Protein AF-A0A509EIC9-F1 (afdb_monomer_lite)

Organism: NCBI:txid2584084

Secondary structure (DSSP, 8-state):
-HHHHTS-EEHHHHHHHHHTTT----SSSHHHHHHHHHHHHTSTT-SEEE-SSSEEEETTSTT-----PPP---

Foldseek 3Di:
DLVVVLDKDALVRVQVVCVVVVDFQDDPDSSVSSLVVQVVQCDVVHQWPDDDDRIIHGCPGDPNDPCPPDPPPD

pLDDT: mean 86.08, std 14.71, range [49.53, 97.81]

Structure (mmCIF, N/CA/C/O backbone):
data_AF-A0A509EIC9-F1
#
_entry.id   AF-A0A509EIC9-F1
#
loop_
_atom_site.group_PDB
_atom_site.id
_atom_site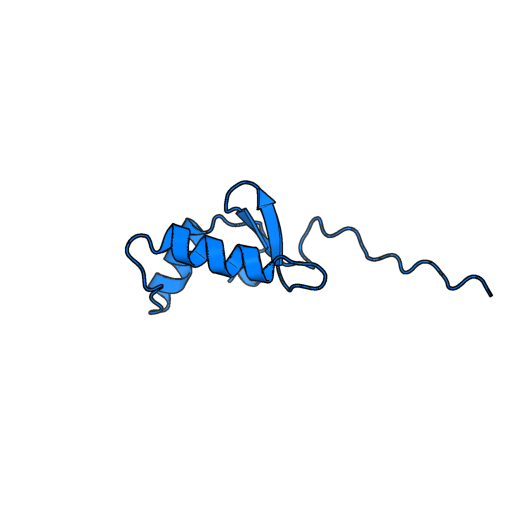.type_symbol
_atom_site.label_atom_id
_atom_site.label_alt_id
_atom_site.label_comp_id
_atom_site.label_asym_id
_atom_site.label_entity_id
_atom_site.label_seq_id
_atom_site.pdbx_PDB_ins_code
_atom_site.Cartn_x
_atom_site.Cartn_y
_atom_site.Cartn_z
_atom_site.occupancy
_atom_site.B_iso_or_equiv
_atom_site.auth_seq_id
_atom_site.auth_comp_id
_atom_site.auth_asym_id
_atom_site.auth_atom_id
_atom_site.pdbx_PDB_model_num
ATOM 1 N N . MET A 1 1 ? -2.892 -11.747 -0.417 1.00 79.12 1 MET A N 1
ATOM 2 C CA . MET A 1 1 ? -3.421 -10.435 -0.855 1.00 79.12 1 MET A CA 1
ATOM 3 C C . MET A 1 1 ? -2.900 -10.034 -2.234 1.00 79.12 1 MET A C 1
ATOM 5 O O . MET A 1 1 ? -3.662 -10.212 -3.161 1.00 79.12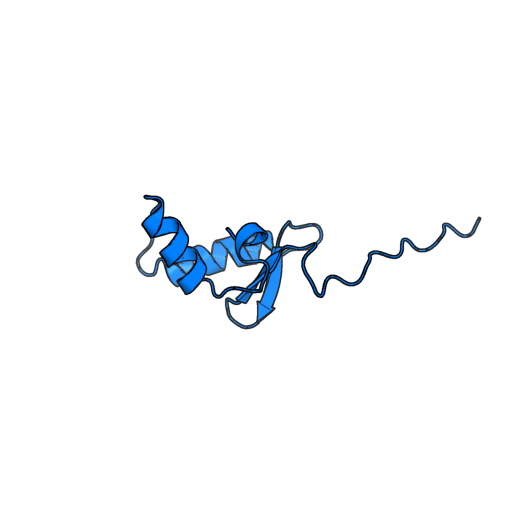 1 MET A O 1
ATOM 9 N N . LEU A 1 2 ? -1.654 -9.570 -2.434 1.00 79.75 2 LEU A N 1
ATOM 10 C CA . LEU A 1 2 ? -1.167 -9.226 -3.795 1.00 79.75 2 LEU A CA 1
ATOM 11 C C . LEU A 1 2 ? -1.261 -10.416 -4.771 1.00 79.75 2 LEU A C 1
ATOM 13 O O . LEU A 1 2 ? -1.726 -10.276 -5.895 1.00 79.75 2 LEU A O 1
ATOM 17 N N . THR A 1 3 ? -0.922 -11.616 -4.291 1.00 77.94 3 THR A N 1
ATOM 18 C CA . THR A 1 3 ? -1.131 -12.884 -5.009 1.00 77.94 3 THR A CA 1
ATOM 19 C C . THR A 1 3 ? -2.597 -13.149 -5.358 1.00 77.94 3 THR A C 1
ATOM 21 O O . THR A 1 3 ? -2.873 -13.670 -6.428 1.00 77.94 3 THR A O 1
ATOM 24 N N . GLU A 1 4 ? -3.526 -12.800 -4.465 1.00 82.06 4 GLU A N 1
ATOM 25 C CA . GLU A 1 4 ? -4.969 -13.033 -4.649 1.00 82.06 4 GLU A CA 1
ATOM 26 C C . GLU A 1 4 ? -5.579 -12.000 -5.605 1.00 82.06 4 GLU A C 1
ATOM 28 O O . GLU A 1 4 ? -6.418 -12.345 -6.427 1.00 82.06 4 GLU A O 1
ATOM 33 N N . ALA A 1 5 ? -5.141 -10.740 -5.517 1.00 84.62 5 ALA A N 1
ATOM 34 C CA . ALA A 1 5 ? -5.616 -9.649 -6.362 1.00 84.62 5 ALA A CA 1
ATOM 35 C C . ALA A 1 5 ? -5.122 -9.764 -7.812 1.00 84.62 5 ALA A C 1
ATOM 37 O O . ALA A 1 5 ? -5.759 -9.228 -8.713 1.00 84.62 5 ALA A O 1
ATOM 38 N N . ASN A 1 6 ? -3.990 -10.448 -8.032 1.00 86.44 6 ASN A N 1
ATOM 39 C CA . ASN A 1 6 ? -3.374 -10.685 -9.341 1.00 86.44 6 ASN A CA 1
ATOM 40 C C . ASN A 1 6 ? -3.206 -9.413 -10.200 1.00 86.44 6 ASN A C 1
ATOM 42 O O . ASN A 1 6 ? -3.325 -9.442 -11.424 1.00 86.44 6 ASN A O 1
ATOM 46 N N . ARG A 1 7 ? -2.939 -8.283 -9.541 1.00 91.12 7 ARG A N 1
ATOM 47 C CA . ARG A 1 7 ? -2.630 -6.995 -10.161 1.00 91.12 7 ARG A CA 1
ATOM 48 C C . ARG A 1 7 ? -1.789 -6.133 -9.216 1.00 91.12 7 ARG A C 1
ATOM 50 O O . ARG A 1 7 ? -1.805 -6.382 -8.006 1.00 91.12 7 ARG A O 1
ATOM 57 N N . PRO A 1 8 ? -1.139 -5.076 -9.725 1.00 94.44 8 PRO A N 1
ATOM 58 C CA . PRO A 1 8 ? -0.536 -4.059 -8.879 1.00 94.44 8 PRO A CA 1
ATOM 59 C C . PRO A 1 8 ? -1.558 -3.362 -7.977 1.00 94.44 8 PRO A C 1
ATOM 61 O O . PRO A 1 8 ? -2.719 -3.160 -8.357 1.00 94.44 8 PRO A O 1
ATOM 64 N N . MET A 1 9 ? -1.110 -2.962 -6.789 1.00 96.62 9 MET A N 1
ATOM 65 C CA . MET A 1 9 ? -1.936 -2.277 -5.795 1.00 96.62 9 MET A CA 1
ATOM 66 C C . MET A 1 9 ? -1.172 -1.130 -5.142 1.00 96.62 9 MET A C 1
ATOM 68 O O . MET A 1 9 ? 0.038 -1.214 -4.910 1.00 96.62 9 MET A O 1
ATOM 72 N N . HIS A 1 10 ? -1.891 -0.056 -4.825 1.00 97.62 10 HIS A N 1
ATOM 73 C CA . HIS A 1 10 ? -1.341 1.071 -4.079 1.00 97.62 10 HIS A CA 1
ATOM 74 C C . HIS A 1 10 ? -1.202 0.722 -2.587 1.00 97.62 10 HIS A C 1
ATOM 76 O O . HIS A 1 10 ? -1.996 -0.047 -2.048 1.00 97.62 10 HIS A O 1
ATOM 82 N N . ALA A 1 11 ? -0.232 1.308 -1.880 1.00 97.81 11 ALA A N 1
ATOM 83 C CA . ALA A 1 11 ? -0.007 1.049 -0.454 1.00 97.81 11 ALA A CA 1
ATOM 84 C C . ALA A 1 11 ? -1.251 1.322 0.409 1.00 97.81 11 ALA A C 1
ATOM 86 O O . ALA A 1 11 ? -1.504 0.580 1.352 1.00 97.81 11 ALA A O 1
ATOM 87 N N . GLY A 1 12 ? -2.047 2.342 0.071 1.00 97.81 12 GLY A N 1
ATOM 88 C CA . GLY A 1 12 ? -3.323 2.619 0.747 1.00 97.81 12 GLY A CA 1
ATOM 89 C C . GLY A 1 12 ? -4.339 1.486 0.585 1.00 97.81 12 GLY A C 1
ATOM 90 O O . GLY A 1 12 ? -4.929 1.042 1.561 1.00 97.81 12 GLY A O 1
ATOM 91 N N . GLU A 1 13 ? -4.445 0.926 -0.617 1.00 97.19 13 GLU A N 1
ATOM 92 C CA . GLU A 1 13 ? -5.310 -0.224 -0.884 1.00 97.19 13 GLU A CA 1
ATOM 93 C C . GLU A 1 13 ? -4.818 -1.472 -0.126 1.00 97.19 13 GLU A C 1
ATOM 95 O O . GLU A 1 13 ? -5.588 -2.200 0.498 1.00 97.19 13 GLU A O 1
ATOM 100 N N . ILE A 1 14 ? -3.497 -1.687 -0.094 1.00 96.69 14 ILE A N 1
ATOM 101 C CA . ILE A 1 14 ? -2.868 -2.740 0.719 1.00 96.69 14 ILE A CA 1
ATOM 102 C C . ILE A 1 14 ? -3.215 -2.580 2.199 1.00 96.69 14 ILE A C 1
ATOM 104 O O . ILE A 1 14 ? -3.532 -3.568 2.865 1.00 96.69 14 ILE A O 1
ATOM 108 N N . LEU A 1 15 ? -3.200 -1.351 2.711 1.00 96.75 15 LEU A N 1
ATOM 109 C CA . LEU A 1 15 ? -3.569 -1.057 4.089 1.00 96.75 15 LEU A CA 1
ATOM 110 C C . LEU A 1 15 ? -5.040 -1.381 4.378 1.00 96.75 15 LEU A C 1
ATOM 112 O O . LEU A 1 15 ? -5.314 -2.001 5.401 1.00 96.75 15 LEU A O 1
ATOM 116 N N . GLU A 1 16 ? -5.969 -1.020 3.494 1.00 96.19 16 GLU A N 1
ATOM 117 C CA . GLU A 1 16 ? -7.401 -1.316 3.658 1.00 96.19 16 GLU A CA 1
ATOM 118 C C . GLU A 1 16 ? -7.661 -2.822 3.766 1.00 96.19 16 GLU A C 1
ATOM 120 O O . GLU A 1 16 ? -8.354 -3.286 4.673 1.00 96.19 16 GLU A O 1
ATOM 125 N N . HIS A 1 17 ? -7.033 -3.617 2.900 1.00 95.00 17 HIS A N 1
ATOM 126 C CA . HIS A 1 17 ? -7.142 -5.073 2.953 1.00 95.00 17 HIS A CA 1
ATOM 127 C C . HIS A 1 17 ? -6.497 -5.687 4.204 1.00 95.00 17 HIS A C 1
ATOM 129 O O . HIS A 1 17 ? -6.976 -6.712 4.695 1.00 95.00 17 HIS A O 1
ATOM 135 N N . LEU A 1 18 ? -5.414 -5.098 4.724 1.00 94.44 18 LEU A N 1
ATOM 136 C CA . LEU A 1 18 ? -4.811 -5.508 5.996 1.00 94.44 18 LEU A CA 1
ATOM 137 C C . LEU A 1 18 ? -5.730 -5.172 7.177 1.00 94.44 18 LEU A C 1
ATOM 139 O O . LEU A 1 18 ? -5.956 -6.031 8.031 1.00 94.44 18 LEU A O 1
ATOM 143 N N . ALA A 1 19 ? -6.311 -3.972 7.185 1.00 95.75 19 ALA A N 1
ATOM 144 C CA . ALA A 1 19 ? -7.256 -3.522 8.202 1.00 95.75 19 ALA A CA 1
ATOM 145 C C . ALA A 1 19 ? -8.515 -4.398 8.236 1.00 95.75 19 ALA A C 1
ATOM 147 O O . ALA A 1 19 ? -8.929 -4.833 9.309 1.00 95.75 19 ALA A O 1
ATOM 148 N N . ALA A 1 20 ? -9.057 -4.764 7.071 1.00 95.69 20 ALA A N 1
ATOM 149 C CA . ALA A 1 20 ? -10.181 -5.696 6.955 1.00 95.69 20 ALA A CA 1
ATOM 150 C C . ALA A 1 20 ? -9.879 -7.098 7.526 1.00 95.69 20 ALA A C 1
ATOM 152 O O . ALA A 1 20 ? -10.796 -7.846 7.855 1.00 95.69 20 ALA A O 1
ATOM 153 N N . ARG A 1 21 ? -8.596 -7.460 7.663 1.00 94.56 21 ARG A N 1
ATOM 154 C CA . ARG A 1 21 ? -8.121 -8.714 8.277 1.00 94.56 21 ARG A CA 1
ATOM 155 C C . ARG A 1 21 ? -7.707 -8.542 9.747 1.00 94.56 21 ARG A C 1
ATOM 157 O O . ARG A 1 21 ? -7.166 -9.476 10.330 1.00 94.56 21 ARG A O 1
ATOM 164 N N . GLY A 1 22 ? -7.938 -7.368 10.340 1.00 96.75 22 GLY A N 1
ATOM 165 C CA . GLY A 1 22 ? -7.614 -7.064 11.736 1.00 96.75 22 GLY A CA 1
ATOM 166 C C . GLY A 1 22 ? -6.166 -6.630 11.986 1.00 96.75 22 GLY A C 1
ATOM 167 O O . GLY A 1 22 ? -5.754 -6.536 13.140 1.00 96.75 22 GLY A O 1
ATOM 168 N N . PHE A 1 23 ? -5.380 -6.355 10.940 1.00 95.19 23 PHE A N 1
ATOM 169 C CA . PHE A 1 23 ? -4.017 -5.843 11.090 1.00 95.19 23 PHE A CA 1
ATOM 170 C C . PHE A 1 23 ? -3.993 -4.316 11.079 1.00 95.19 23 PHE A C 1
ATOM 172 O O . PHE A 1 23 ? -4.644 -3.677 10.258 1.00 95.19 23 PHE A O 1
ATOM 179 N N . ALA A 1 24 ? -3.162 -3.731 11.938 1.00 92.81 24 ALA A N 1
ATOM 180 C CA . ALA A 1 24 ? -2.900 -2.298 11.953 1.00 92.81 24 ALA A CA 1
ATOM 181 C C . ALA A 1 24 ? -1.440 -2.015 11.591 1.00 92.81 24 ALA A C 1
ATOM 183 O O . ALA A 1 24 ? -0.530 -2.754 11.977 1.00 92.81 24 ALA A O 1
ATOM 184 N N . VAL A 1 25 ? -1.208 -0.915 10.875 1.00 92.69 25 VAL A N 1
ATOM 185 C CA . VAL A 1 25 ? 0.140 -0.405 10.618 1.00 92.69 25 VAL A CA 1
ATOM 186 C C . VAL A 1 25 ? 0.389 0.777 11.555 1.00 92.69 25 VAL A C 1
ATOM 188 O O . VAL A 1 25 ? -0.287 1.795 11.422 1.00 92.69 25 VAL A O 1
ATOM 191 N N . PRO A 1 26 ? 1.342 0.679 12.500 1.00 90.25 26 PRO A N 1
ATOM 192 C CA . PRO A 1 26 ? 1.597 1.757 13.445 1.00 90.25 26 PRO A CA 1
ATOM 193 C C . PRO A 1 26 ? 2.313 2.929 12.766 1.00 90.25 26 PRO A C 1
ATOM 195 O O . PRO A 1 26 ? 3.189 2.724 11.914 1.00 90.25 26 PRO A O 1
ATOM 198 N N . GLY A 1 27 ? 1.968 4.142 13.199 1.00 90.75 27 GLY A N 1
ATOM 199 C CA . GLY A 1 27 ? 2.530 5.410 12.733 1.00 90.75 27 GLY A CA 1
ATOM 200 C C . GLY A 1 27 ? 1.469 6.512 12.662 1.00 90.75 27 GLY A C 1
ATOM 201 O O . GLY A 1 27 ? 0.278 6.219 12.668 1.00 90.75 27 GLY A O 1
ATOM 202 N N . GLN A 1 28 ? 1.908 7.772 12.583 1.00 94.06 28 GLN A N 1
ATOM 203 C CA . GLN A 1 28 ? 1.014 8.922 12.375 1.00 94.06 28 GLN A CA 1
ATOM 204 C C . GLN A 1 28 ? 0.344 8.875 10.994 1.00 94.06 28 GLN A C 1
ATOM 206 O O . GLN A 1 28 ? -0.829 9.206 10.865 1.00 94.06 28 GLN A O 1
ATOM 211 N N . ASP A 1 29 ? 1.092 8.430 9.981 1.00 96.75 29 ASP A N 1
ATOM 212 C CA . ASP A 1 29 ? 0.584 8.122 8.646 1.00 96.75 29 ASP A CA 1
ATOM 213 C C . ASP A 1 29 ? 0.819 6.626 8.359 1.00 96.75 29 ASP A C 1
ATOM 215 O O . ASP A 1 29 ? 1.929 6.221 7.983 1.00 96.75 29 ASP A O 1
ATOM 219 N N . PRO A 1 30 ? -0.202 5.778 8.571 1.00 96.31 30 PRO A N 1
ATOM 220 C CA . PRO A 1 30 ? -0.117 4.343 8.323 1.00 96.31 30 PRO A CA 1
ATOM 221 C C . PRO A 1 30 ? 0.209 3.983 6.868 1.00 96.31 30 PRO A C 1
ATOM 223 O O . PRO A 1 30 ? 0.887 2.980 6.632 1.00 96.31 30 PRO A O 1
ATOM 226 N N . VAL A 1 31 ? -0.220 4.793 5.892 1.00 97.12 31 VAL A N 1
ATOM 227 C CA . VAL A 1 31 ? 0.049 4.554 4.467 1.00 97.12 31 VAL A CA 1
ATOM 228 C C . VAL A 1 31 ? 1.516 4.825 4.167 1.00 97.12 31 VAL A C 1
ATOM 230 O O . VAL A 1 31 ? 2.185 3.963 3.598 1.00 97.12 31 VAL A O 1
ATOM 233 N N . ALA A 1 32 ? 2.061 5.962 4.606 1.00 97.50 32 ALA A N 1
ATOM 234 C CA . ALA A 1 32 ? 3.481 6.276 4.441 1.00 97.50 32 ALA A CA 1
ATOM 235 C C . ALA A 1 32 ? 4.381 5.274 5.185 1.00 97.50 32 ALA A C 1
ATOM 237 O O . ALA A 1 32 ? 5.413 4.826 4.665 1.00 97.50 32 ALA A O 1
ATOM 238 N N . ALA A 1 33 ? 3.970 4.859 6.387 1.00 97.56 33 ALA A N 1
ATOM 239 C CA . ALA A 1 33 ? 4.676 3.853 7.170 1.00 97.56 33 ALA A CA 1
ATOM 240 C C . ALA A 1 33 ? 4.656 2.476 6.485 1.00 97.56 33 ALA A C 1
ATOM 242 O O . ALA A 1 33 ? 5.660 1.755 6.509 1.00 97.56 33 ALA A O 1
ATOM 243 N N . LEU A 1 34 ? 3.539 2.085 5.867 1.00 97.56 34 LEU A N 1
ATOM 244 C CA . LEU A 1 34 ? 3.452 0.860 5.075 1.00 97.56 34 LEU A CA 1
ATOM 245 C C . LEU A 1 34 ? 4.295 0.969 3.801 1.00 97.56 34 LEU A C 1
ATOM 247 O O . LEU A 1 34 ? 5.114 0.090 3.543 1.00 97.56 34 LEU A O 1
ATOM 251 N N . ASN A 1 35 ? 4.161 2.068 3.058 1.00 97.56 35 ASN A N 1
ATOM 252 C CA . ASN A 1 35 ? 4.920 2.358 1.844 1.00 97.56 35 ASN A CA 1
ATOM 253 C C . ASN A 1 35 ? 6.429 2.221 2.087 1.00 97.56 35 ASN A C 1
ATOM 255 O O . ASN A 1 35 ? 7.113 1.511 1.359 1.00 97.56 35 ASN A O 1
ATOM 259 N N . THR A 1 36 ? 6.941 2.788 3.180 1.00 96.25 36 THR A N 1
ATOM 260 C CA . THR A 1 36 ? 8.360 2.677 3.554 1.00 96.25 36 THR A CA 1
ATOM 261 C C . THR A 1 36 ? 8.801 1.222 3.750 1.00 96.25 36 THR A C 1
ATOM 263 O O . THR A 1 36 ? 9.890 0.832 3.326 1.00 96.25 36 THR A O 1
ATOM 266 N N . ARG A 1 37 ? 7.968 0.389 4.388 1.00 95.44 37 ARG A N 1
ATOM 267 C CA . ARG A 1 37 ? 8.266 -1.038 4.603 1.00 95.44 37 ARG A CA 1
ATOM 268 C C . ARG A 1 37 ? 8.222 -1.825 3.292 1.00 95.44 37 ARG A C 1
ATOM 270 O O . ARG A 1 37 ? 9.088 -2.669 3.065 1.00 95.44 37 ARG A O 1
ATOM 277 N N . LEU A 1 38 ? 7.242 -1.548 2.434 1.00 96.19 38 LEU A N 1
ATOM 278 C CA . LEU A 1 38 ? 7.111 -2.184 1.120 1.00 96.19 38 LEU A CA 1
ATOM 279 C C . LEU A 1 38 ? 8.274 -1.799 0.201 1.00 96.19 38 LEU A C 1
ATOM 281 O O . LEU A 1 38 ? 8.875 -2.678 -0.416 1.00 96.19 38 LEU A O 1
ATOM 285 N N . TRP A 1 39 ? 8.662 -0.523 0.185 1.00 94.94 39 TRP A N 1
ATOM 286 C CA . TRP A 1 39 ? 9.809 -0.026 -0.568 1.00 94.94 39 TRP A CA 1
ATOM 287 C C . TRP A 1 39 ? 11.100 -0.747 -0.176 1.00 94.94 39 TRP A C 1
ATOM 289 O O . TRP A 1 39 ? 11.777 -1.292 -1.044 1.00 94.94 39 TRP A O 1
ATOM 299 N N . LYS A 1 40 ? 11.388 -0.862 1.129 1.00 94.69 40 LYS A N 1
ATOM 300 C CA . LYS A 1 40 ? 12.556 -1.609 1.632 1.00 94.69 40 LYS A CA 1
ATOM 301 C C . LYS A 1 40 ? 12.562 -3.078 1.195 1.00 94.69 40 LYS A C 1
ATOM 303 O O . LYS A 1 40 ? 13.625 -3.641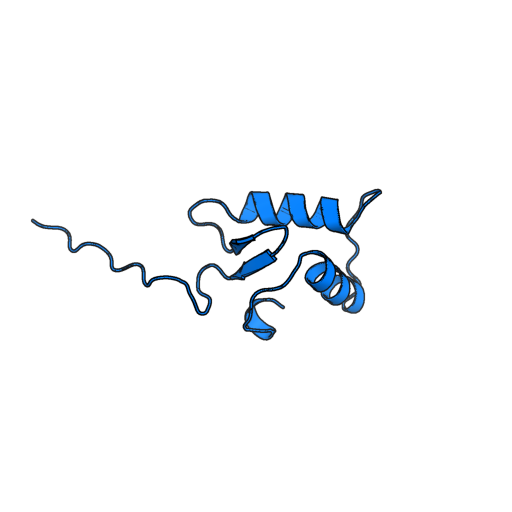 0.965 1.00 94.69 40 LYS A O 1
ATOM 308 N N . ARG A 1 41 ? 11.385 -3.702 1.064 1.00 94.81 41 ARG A N 1
ATOM 309 C CA . ARG A 1 41 ? 11.229 -5.093 0.598 1.00 94.81 41 ARG A CA 1
ATOM 310 C C . ARG A 1 41 ? 11.216 -5.243 -0.925 1.00 94.81 41 ARG A C 1
ATOM 312 O O . ARG A 1 41 ? 11.222 -6.372 -1.401 1.00 94.81 41 ARG A O 1
ATOM 319 N N . SER A 1 42 ? 11.203 -4.142 -1.673 1.00 94.31 42 SER A N 1
ATOM 320 C CA . SER A 1 42 ? 11.191 -4.138 -3.143 1.00 94.31 42 SER A CA 1
ATOM 321 C C . SER A 1 42 ? 12.595 -4.066 -3.759 1.00 94.31 42 SER A C 1
ATOM 323 O O . SER A 1 42 ? 12.740 -3.712 -4.927 1.00 94.31 42 SER A O 1
ATOM 325 N N . GLY A 1 43 ? 13.640 -4.327 -2.964 1.00 88.56 43 GLY A N 1
ATOM 326 C CA . GLY A 1 43 ? 15.024 -4.374 -3.436 1.00 88.56 43 GLY A CA 1
ATOM 327 C C . GLY A 1 43 ? 15.328 -5.599 -4.317 1.00 88.56 43 GLY A C 1
ATOM 328 O O . GLY A 1 43 ? 14.468 -6.465 -4.486 1.00 88.56 43 GLY A O 1
ATOM 329 N N . PRO A 1 44 ? 16.553 -5.698 -4.868 1.00 85.75 44 PRO A N 1
ATOM 330 C CA . PRO A 1 44 ? 16.979 -6.833 -5.690 1.00 85.75 44 PRO A CA 1
ATOM 331 C C . PRO A 1 44 ? 16.748 -8.181 -4.993 1.00 85.75 44 PRO A C 1
ATOM 333 O O . PRO A 1 44 ? 17.097 -8.342 -3.826 1.00 85.75 44 PRO A O 1
ATOM 336 N N . GLY A 1 45 ? 16.134 -9.139 -5.696 1.00 84.75 45 GLY A N 1
ATOM 337 C CA . GLY A 1 45 ? 15.766 -10.450 -5.135 1.00 84.75 45 GLY A CA 1
ATOM 338 C C . GLY A 1 45 ? 14.643 -10.409 -4.088 1.00 84.75 45 GLY A C 1
ATOM 339 O O . GLY A 1 45 ? 14.308 -11.435 -3.500 1.00 84.75 45 GLY A O 1
ATOM 340 N N . GLY A 1 46 ? 14.060 -9.234 -3.838 1.00 89.00 46 GLY A N 1
ATOM 341 C CA . GLY A 1 46 ? 12.940 -9.052 -2.931 1.00 89.00 46 GLY A CA 1
ATOM 342 C C . GLY A 1 46 ? 11.633 -9.616 -3.498 1.00 89.00 46 GLY A C 1
ATOM 343 O O . GLY A 1 46 ? 11.470 -9.738 -4.710 1.00 89.00 46 GLY A O 1
ATO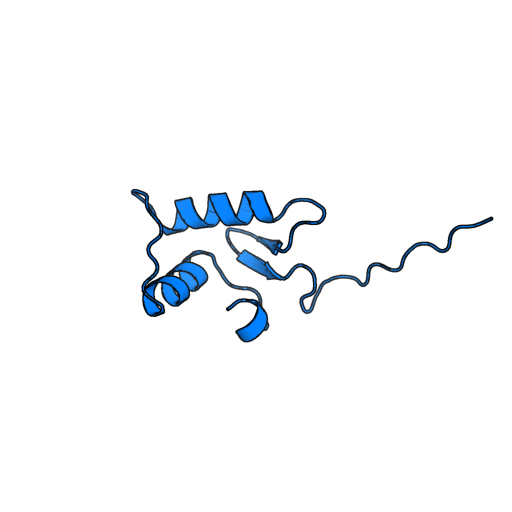M 344 N N . PRO A 1 47 ? 10.655 -9.934 -2.634 1.00 91.81 47 PRO A N 1
ATOM 345 C CA . PRO A 1 47 ? 9.390 -10.546 -3.051 1.00 91.81 47 PRO A CA 1
ATOM 346 C C . PRO A 1 47 ? 8.422 -9.565 -3.729 1.00 91.81 47 PRO A C 1
ATOM 348 O O . PRO A 1 47 ? 7.336 -9.960 -4.156 1.00 91.81 47 PRO A O 1
ATOM 351 N N . LEU A 1 48 ? 8.773 -8.281 -3.781 1.00 93.19 48 LEU A N 1
ATOM 352 C CA . LEU A 1 48 ? 7.947 -7.217 -4.329 1.00 93.19 48 LEU A CA 1
ATOM 353 C C . LEU A 1 48 ? 8.700 -6.471 -5.420 1.00 93.19 48 LEU A C 1
ATOM 355 O O . LEU A 1 48 ? 9.911 -6.285 -5.345 1.00 93.19 48 LEU A O 1
ATOM 359 N N . ARG A 1 49 ? 7.946 -5.965 -6.388 1.00 92.06 49 ARG A N 1
ATOM 360 C CA . ARG A 1 49 ? 8.410 -4.979 -7.352 1.00 92.06 49 ARG A CA 1
ATOM 361 C C . ARG A 1 49 ? 7.675 -3.672 -7.103 1.00 92.06 49 ARG A C 1
ATOM 363 O O . ARG A 1 49 ? 6.456 -3.658 -6.943 1.00 92.06 49 ARG A O 1
ATOM 370 N N . ARG A 1 50 ? 8.412 -2.565 -7.120 1.00 93.69 50 ARG A N 1
ATOM 371 C CA . ARG A 1 50 ? 7.834 -1.221 -7.107 1.00 93.69 50 ARG A CA 1
ATOM 372 C C . ARG A 1 50 ? 7.625 -0.751 -8.54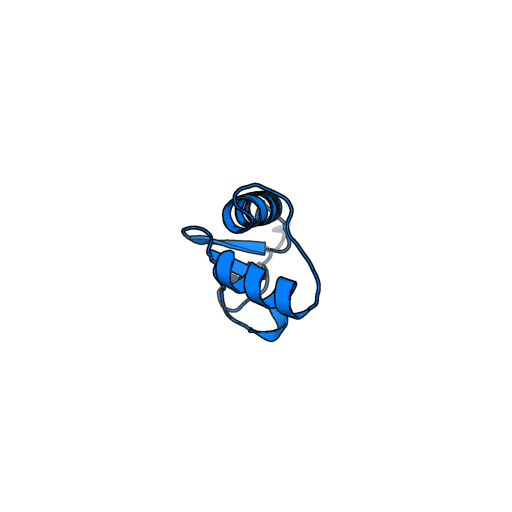4 1.00 93.69 50 ARG A C 1
ATOM 374 O O . ARG A 1 50 ? 8.567 -0.772 -9.329 1.00 93.69 50 ARG A O 1
ATOM 381 N N . LEU A 1 51 ? 6.407 -0.328 -8.868 1.00 92.81 51 LEU A N 1
ATOM 382 C CA . LEU A 1 51 ? 6.023 0.101 -10.219 1.00 92.81 51 LEU A CA 1
ATOM 383 C C . LEU A 1 51 ? 5.832 1.614 -10.354 1.00 92.81 51 LEU A C 1
ATOM 385 O O . LEU A 1 51 ? 5.768 2.128 -11.464 1.00 92.81 51 LEU A O 1
ATOM 389 N N . GLY A 1 52 ? 5.746 2.334 -9.240 1.00 90.31 52 GLY A N 1
ATOM 390 C CA . GLY A 1 52 ? 5.509 3.770 -9.252 1.00 90.31 52 GLY A CA 1
ATOM 391 C C . GLY A 1 52 ? 5.386 4.334 -7.848 1.00 90.31 52 GLY A C 1
ATOM 392 O O . GLY A 1 52 ? 5.911 3.762 -6.882 1.00 90.31 52 GLY A O 1
ATOM 393 N N . ASP A 1 53 ? 4.702 5.467 -7.732 1.00 95.19 53 ASP A N 1
ATOM 394 C CA . ASP A 1 53 ? 4.476 6.094 -6.437 1.00 95.19 53 ASP A CA 1
ATOM 395 C C . ASP A 1 53 ? 3.558 5.230 -5.568 1.00 95.19 53 ASP A C 1
ATOM 397 O O . ASP A 1 53 ? 2.389 5.034 -5.883 1.00 95.19 53 ASP A O 1
ATOM 401 N N . ALA A 1 54 ? 4.147 4.624 -4.534 1.00 96.81 54 ALA A N 1
ATOM 402 C CA . ALA A 1 54 ? 3.506 3.679 -3.624 1.00 96.81 54 ALA A CA 1
ATOM 403 C C . ALA A 1 54 ? 2.705 2.529 -4.286 1.00 96.81 54 ALA A C 1
ATOM 405 O O . ALA A 1 54 ? 1.875 1.907 -3.624 1.00 96.81 54 ALA A O 1
ATOM 406 N N . VAL A 1 55 ? 2.975 2.195 -5.554 1.00 96.81 55 VAL A N 1
ATOM 407 C CA . VAL A 1 55 ? 2.368 1.053 -6.258 1.00 96.81 55 VAL A CA 1
ATOM 408 C C . VAL A 1 55 ? 3.315 -0.140 -6.245 1.00 96.81 55 VAL A C 1
ATOM 410 O O . VAL A 1 55 ? 4.468 -0.046 -6.685 1.00 96.81 55 VAL A O 1
ATOM 413 N N . TYR A 1 56 ? 2.796 -1.272 -5.777 1.00 95.44 56 TYR A N 1
ATOM 414 C CA . TYR A 1 56 ? 3.534 -2.512 -5.597 1.00 95.44 56 TYR A CA 1
ATOM 415 C C . TYR A 1 56 ? 2.858 -3.669 -6.311 1.00 95.44 56 TYR A C 1
ATOM 417 O O . TYR A 1 56 ? 1.635 -3.790 -6.332 1.00 95.44 56 TYR A O 1
ATOM 425 N N . ASP A 1 57 ? 3.689 -4.543 -6.852 1.00 94.12 57 ASP A N 1
ATOM 426 C CA . ASP A 1 57 ? 3.297 -5.811 -7.442 1.00 94.12 57 ASP A CA 1
ATOM 427 C C . ASP A 1 57 ? 4.167 -6.931 -6.857 1.00 94.12 57 ASP A C 1
ATOM 429 O O . ASP A 1 57 ? 5.192 -6.680 -6.212 1.00 94.12 57 ASP A O 1
ATOM 433 N N . ARG A 1 58 ? 3.764 -8.180 -7.061 1.00 91.00 58 ARG A N 1
ATOM 434 C CA . ARG A 1 58 ? 4.587 -9.343 -6.722 1.00 91.00 58 ARG A CA 1
ATOM 435 C C . ARG A 1 58 ? 5.769 -9.447 -7.697 1.00 91.00 58 ARG A C 1
ATOM 437 O O . ARG A 1 58 ? 5.646 -9.132 -8.881 1.00 91.00 58 ARG A O 1
ATOM 444 N N . ALA A 1 59 ? 6.924 -9.888 -7.203 1.00 86.50 59 ALA A N 1
ATOM 445 C CA . ALA A 1 59 ? 8.146 -9.987 -8.009 1.00 86.50 59 ALA A CA 1
ATOM 446 C C . ALA A 1 59 ? 8.080 -11.037 -9.136 1.00 86.50 59 ALA A C 1
ATOM 448 O O . ALA A 1 59 ? 8.945 -11.057 -10.005 1.00 86.50 59 ALA A O 1
ATOM 449 N N . ASP A 1 60 ? 7.056 -11.881 -9.158 1.00 80.25 60 ASP A N 1
ATOM 450 C CA . ASP A 1 60 ? 6.756 -12.906 -10.163 1.00 80.25 60 ASP A CA 1
ATOM 451 C C . ASP A 1 60 ? 5.385 -12.674 -10.840 1.00 80.25 60 ASP A C 1
ATOM 453 O O . ASP A 1 60 ? 4.754 -13.599 -11.343 1.00 80.25 60 ASP A O 1
ATOM 457 N N . GLY A 1 61 ? 4.889 -11.434 -10.806 1.00 67.44 61 GLY A N 1
ATOM 458 C CA . GLY A 1 61 ? 3.555 -11.057 -11.282 1.00 67.44 61 GLY A CA 1
ATOM 459 C C . GLY A 1 61 ? 3.517 -10.800 -12.785 1.00 67.44 61 GLY A C 1
ATOM 460 O O . GLY A 1 61 ? 4.574 -10.723 -13.417 1.00 67.44 61 GLY A O 1
ATOM 461 N N . PRO A 1 62 ? 2.324 -10.632 -13.383 1.00 56.31 62 PRO A N 1
ATOM 462 C CA . PRO A 1 62 ? 2.198 -10.285 -14.797 1.00 56.31 62 PRO A CA 1
ATOM 463 C C . PRO A 1 62 ? 2.975 -8.987 -15.086 1.00 56.31 62 PRO A C 1
ATOM 465 O O . PRO A 1 62 ? 2.643 -7.921 -14.580 1.00 56.31 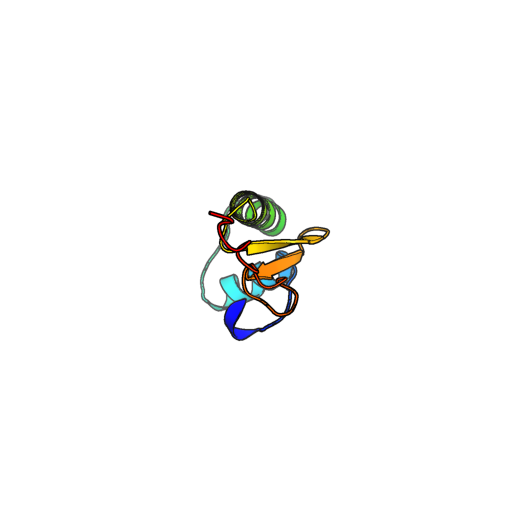62 PRO A O 1
ATOM 468 N N . GLY A 1 63 ? 4.070 -9.098 -15.847 1.00 59.25 63 GLY A N 1
ATOM 469 C CA . GLY A 1 63 ? 5.042 -8.019 -16.083 1.00 59.25 63 GLY A CA 1
ATOM 470 C C . GLY A 1 63 ? 6.442 -8.272 -15.507 1.00 59.25 63 GLY A C 1
ATOM 471 O O . GLY A 1 63 ? 7.362 -7.508 -15.792 1.00 59.25 63 GLY A O 1
ATOM 472 N N . SER A 1 64 ? 6.652 -9.346 -14.736 1.00 61.34 64 SER A N 1
ATOM 473 C CA . SER A 1 64 ? 8.002 -9.869 -14.504 1.00 61.34 64 SER A CA 1
ATOM 474 C C . SER A 1 64 ? 8.532 -10.418 -15.805 1.00 61.34 64 SER A C 1
ATOM 476 O O . SER A 1 64 ? 8.061 -11.448 -16.281 1.00 61.34 64 SER A O 1
ATOM 478 N N . ALA A 1 65 ? 9.506 -9.711 -16.383 1.00 55.62 65 ALA A N 1
ATOM 479 C CA . ALA A 1 65 ? 10.330 -10.295 -17.420 1.00 55.62 65 ALA A CA 1
ATOM 480 C C . ALA A 1 65 ? 10.812 -11.656 -16.892 1.00 55.62 65 ALA A C 1
ATOM 482 O O . ALA A 1 65 ? 11.320 -11.707 -15.763 1.00 55.62 65 ALA A O 1
ATOM 483 N N . PRO A 1 66 ? 10.607 -12.756 -17.635 1.00 50.75 66 PRO A N 1
ATOM 484 C CA . PRO A 1 66 ? 11.197 -14.023 -17.251 1.00 50.75 66 PRO A CA 1
ATOM 485 C C . PRO A 1 66 ? 12.688 -13.782 -17.036 1.00 50.75 66 PRO A C 1
ATOM 487 O O . PRO A 1 66 ? 13.356 -13.176 -17.879 1.00 50.75 66 PRO A O 1
ATOM 490 N N . SER A 1 67 ? 13.209 -14.222 -15.892 1.00 54.78 67 SER A N 1
ATOM 491 C CA . SER A 1 67 ? 14.646 -14.390 -15.736 1.00 54.78 67 SER A CA 1
ATOM 492 C C . SER A 1 67 ? 15.056 -15.495 -16.705 1.00 54.78 67 SER A C 1
ATOM 494 O O . SER A 1 67 ? 15.137 -16.661 -16.334 1.00 54.78 67 SER A O 1
ATOM 496 N N . PHE A 1 68 ? 15.246 -15.148 -17.978 1.00 57.75 68 PHE A N 1
ATOM 497 C CA . PHE A 1 68 ? 16.023 -15.967 -18.885 1.00 57.75 68 PHE A CA 1
ATOM 498 C C . PHE A 1 68 ? 17.426 -15.958 -18.294 1.00 57.75 68 PHE A C 1
ATOM 500 O O . PHE A 1 68 ? 18.165 -14.985 -18.441 1.00 57.75 68 PHE A O 1
ATOM 507 N N . GLY A 1 69 ? 17.746 -16.996 -17.519 1.00 53.81 69 GLY A N 1
ATOM 508 C CA . GLY A 1 69 ? 19.119 -17.257 -17.130 1.00 53.81 69 GLY A CA 1
ATOM 509 C C . GLY A 1 69 ? 19.938 -17.237 -18.410 1.00 53.81 69 GLY A C 1
ATOM 510 O O . GLY A 1 69 ? 19.623 -17.977 -19.343 1.00 53.81 69 GLY A O 1
ATOM 511 N N . LEU A 1 70 ? 20.923 -16.340 -18.494 1.00 57.25 70 LEU A N 1
ATOM 512 C CA . LEU A 1 70 ? 21.905 -16.447 -19.560 1.00 57.25 70 LEU A CA 1
ATOM 513 C C . LEU A 1 70 ? 22.472 -17.872 -19.484 1.00 57.25 70 LEU A C 1
ATOM 515 O O . LEU A 1 70 ? 22.879 -18.279 -18.391 1.00 57.25 70 LEU A O 1
ATOM 519 N N . PRO A 1 71 ? 22.462 -18.650 -20.581 1.00 49.53 71 PRO A N 1
ATOM 520 C CA . PRO A 1 71 ? 23.155 -19.920 -20.573 1.00 49.53 71 PRO A CA 1
ATOM 521 C C . PRO A 1 71 ? 24.628 -19.636 -20.284 1.00 49.53 71 PRO A C 1
ATOM 523 O O . PRO A 1 71 ? 25.235 -18.758 -20.897 1.00 49.53 71 PRO A O 1
ATOM 526 N N . ASP A 1 72 ? 25.156 -20.352 -19.298 1.00 58.53 72 ASP A N 1
ATOM 527 C CA . ASP A 1 72 ? 26.566 -20.363 -18.936 1.00 58.53 72 ASP A CA 1
ATOM 528 C C . ASP A 1 72 ? 27.348 -20.803 -20.188 1.00 58.53 72 ASP A C 1
ATOM 530 O O . ASP A 1 72 ? 27.298 -21.970 -20.585 1.00 58.53 72 ASP A O 1
ATOM 534 N N . LEU A 1 73 ? 27.961 -19.845 -20.890 1.00 59.28 73 LEU A N 1
ATOM 535 C CA . LEU A 1 73 ? 28.783 -20.112 -22.069 1.00 59.28 73 LEU A CA 1
ATOM 536 C C . LEU A 1 73 ? 30.125 -20.662 -21.577 1.00 59.28 73 LEU A C 1
ATOM 538 O O . LEU A 1 73 ? 31.065 -19.905 -21.334 1.00 59.28 73 LEU A O 1
ATOM 542 N N . ARG A 1 74 ? 30.168 -21.983 -21.385 1.00 63.06 74 ARG A N 1
ATOM 543 C CA . ARG A 1 74 ? 31.411 -22.756 -21.330 1.00 63.06 74 ARG A CA 1
ATOM 544 C C . ARG A 1 74 ? 31.900 -23.105 -22.724 1.00 63.06 74 ARG A C 1
ATOM 546 O O . ARG A 1 74 ? 31.044 -23.420 -23.580 1.00 63.06 74 ARG A O 1
#

InterPro domains:
  IPR007759 ASXL, HARE-HTH domain [PS51913] (1-61)

Sequence (74 aa):
MLTEANRPMHAGEILEHLAARGFAVPGQDPVAALNTRLWKRSGPGGPLRRLGDAVYDRADGPGSAPSFGLPDLR

Radius of gyration: 14.75 Å; chains: 1; bounding box: 42×32×36 Å